Protein AF-A0A6N8YZH3-F1 (afdb_monomer)

Structure (mmCIF, N/CA/C/O backbone):
data_AF-A0A6N8YZH3-F1
#
_entry.id   AF-A0A6N8YZH3-F1
#
loop_
_atom_site.group_PDB
_atom_site.id
_atom_site.type_symbol
_atom_site.label_atom_id
_atom_site.label_alt_id
_atom_site.label_comp_id
_atom_site.label_asym_id
_atom_site.label_entity_id
_atom_site.label_seq_id
_atom_site.pdbx_PDB_ins_code
_atom_site.Cartn_x
_atom_site.Cartn_y
_atom_site.Cartn_z
_atom_site.occupancy
_atom_site.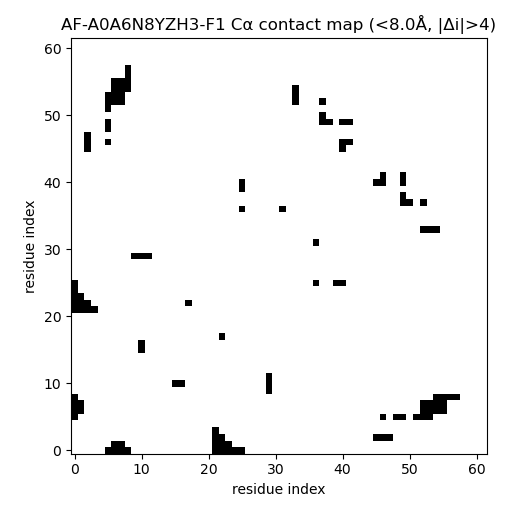B_iso_or_equiv
_atom_site.auth_seq_id
_atom_site.auth_comp_id
_atom_site.auth_asym_id
_atom_site.auth_atom_id
_atom_site.pdbx_PDB_model_num
ATOM 1 N N . MET A 1 1 ? 1.770 3.863 -4.892 1.00 78.06 1 MET A N 1
ATOM 2 C CA . MET A 1 1 ? 0.742 2.831 -5.089 1.00 78.06 1 MET A CA 1
ATOM 3 C C . MET A 1 1 ? 0.324 2.859 -6.532 1.00 78.06 1 MET A C 1
ATOM 5 O O . MET A 1 1 ? 0.085 3.944 -7.042 1.00 78.06 1 MET A O 1
ATOM 9 N N . ASN A 1 2 ? 0.221 1.691 -7.147 1.00 80.62 2 ASN A N 1
ATOM 10 C CA . ASN A 1 2 ? -0.392 1.540 -8.450 1.00 80.62 2 ASN A CA 1
ATOM 11 C C . ASN A 1 2 ? -1.841 1.078 -8.263 1.00 80.62 2 ASN A C 1
ATOM 13 O O . ASN A 1 2 ? -2.085 -0.045 -7.818 1.00 80.62 2 ASN A O 1
ATOM 17 N N . ALA A 1 3 ? -2.785 1.976 -8.550 1.00 75.31 3 ALA A N 1
ATOM 18 C CA . ALA A 1 3 ? -4.216 1.717 -8.418 1.00 75.31 3 ALA A CA 1
ATOM 19 C C . ALA A 1 3 ? -4.741 0.756 -9.496 1.00 75.31 3 ALA A C 1
ATOM 21 O O . ALA A 1 3 ? -5.672 0.002 -9.235 1.00 75.31 3 ALA A O 1
ATOM 22 N N . ALA A 1 4 ? -4.125 0.751 -10.683 1.00 76.06 4 ALA A N 1
ATOM 23 C CA . ALA A 1 4 ? -4.508 -0.128 -11.784 1.00 76.06 4 ALA A CA 1
ATOM 24 C C . ALA A 1 4 ? -4.149 -1.596 -11.498 1.00 76.06 4 ALA A C 1
ATOM 26 O O . ALA A 1 4 ? -4.908 -2.500 -11.832 1.00 76.06 4 ALA A O 1
ATOM 27 N N . GLU A 1 5 ? -3.010 -1.836 -10.846 1.00 77.50 5 GLU A N 1
ATOM 28 C CA . GLU A 1 5 ? -2.546 -3.178 -10.483 1.00 77.50 5 GLU A CA 1
ATOM 29 C C . GLU A 1 5 ? -2.894 -3.588 -9.042 1.00 77.50 5 GLU A C 1
ATOM 31 O O . GLU A 1 5 ? -2.650 -4.732 -8.657 1.00 77.50 5 GLU A O 1
ATOM 36 N N . GLY A 1 6 ? -3.406 -2.669 -8.216 1.00 82.88 6 GLY A N 1
ATOM 37 C CA . GLY A 1 6 ? -3.658 -2.912 -6.792 1.00 82.88 6 GLY A CA 1
ATOM 38 C C . GLY A 1 6 ? -2.377 -3.182 -5.989 1.00 82.88 6 GLY A C 1
ATOM 39 O O . GLY A 1 6 ? -2.378 -3.959 -5.031 1.00 82.88 6 GLY A O 1
ATOM 40 N N . LYS A 1 7 ? -1.255 -2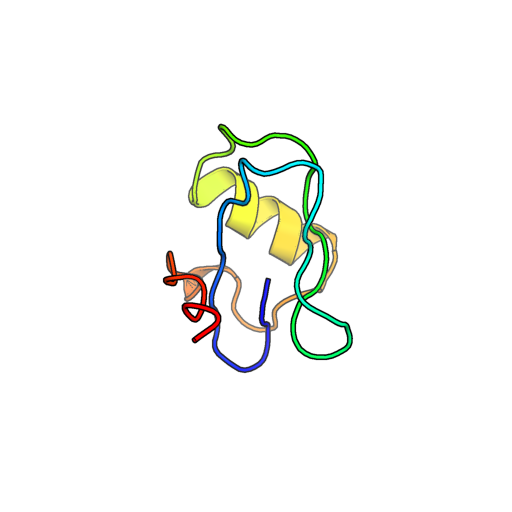.576 -6.390 1.00 84.62 7 LYS A N 1
ATOM 41 C CA . LYS A 1 7 ? 0.070 -2.858 -5.821 1.00 84.62 7 LYS A CA 1
ATOM 42 C C . LYS A 1 7 ? 0.612 -1.688 -5.020 1.00 84.62 7 LYS A C 1
ATOM 44 O O . LYS A 1 7 ? 0.585 -0.528 -5.436 1.00 84.62 7 LYS A O 1
ATOM 49 N N . VAL A 1 8 ? 1.214 -2.013 -3.885 1.00 86.75 8 VAL A N 1
ATOM 50 C CA . VAL A 1 8 ? 1.957 -1.070 -3.048 1.00 86.75 8 VAL A CA 1
ATOM 51 C C . VAL A 1 8 ? 3.387 -1.531 -2.861 1.00 86.75 8 VAL A C 1
ATOM 53 O O . VAL A 1 8 ? 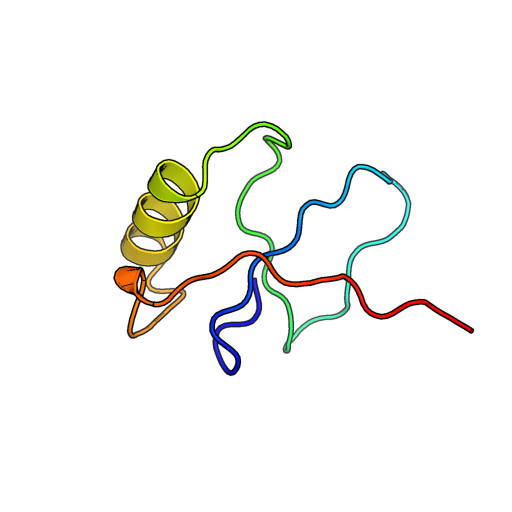3.669 -2.721 -2.764 1.00 86.75 8 VAL A O 1
ATOM 56 N N . VAL A 1 9 ? 4.304 -0.575 -2.841 1.00 85.50 9 VAL A N 1
ATOM 57 C CA . VAL A 1 9 ? 5.743 -0.810 -2.738 1.00 85.50 9 VAL A CA 1
ATOM 58 C C . VAL A 1 9 ? 6.299 0.095 -1.656 1.00 85.50 9 VAL A C 1
ATOM 60 O O . VAL A 1 9 ? 5.840 1.226 -1.493 1.00 85.50 9 VAL A O 1
ATOM 63 N N . ARG A 1 10 ? 7.277 -0.412 -0.908 1.00 85.19 10 ARG A N 1
ATOM 64 C CA . ARG A 1 10 ? 8.054 0.390 0.037 1.00 85.19 10 ARG A CA 1
ATOM 65 C C . ARG A 1 10 ? 9.329 0.832 -0.648 1.00 85.19 10 ARG A C 1
ATOM 67 O O . ARG A 1 10 ? 10.047 0.006 -1.207 1.00 85.19 10 ARG A O 1
ATOM 74 N N . ILE A 1 11 ? 9.608 2.121 -0.569 1.00 77.31 11 ILE A N 1
ATOM 75 C CA . ILE A 1 11 ? 10.828 2.712 -1.095 1.00 77.31 11 ILE A CA 1
ATOM 76 C C . ILE A 1 11 ? 11.631 3.182 0.110 1.00 77.31 11 ILE A C 1
ATOM 78 O O . ILE A 1 11 ? 11.237 4.119 0.793 1.00 77.31 11 ILE A O 1
ATOM 82 N N . ASN A 1 12 ? 12.745 2.501 0.378 1.00 73.56 12 ASN A N 1
ATOM 83 C CA . ASN A 1 12 ? 13.705 2.907 1.412 1.00 73.56 12 ASN A CA 1
ATOM 84 C C . ASN A 1 12 ? 14.838 3.776 0.841 1.00 73.56 12 ASN A C 1
ATOM 86 O O . ASN A 1 12 ? 15.719 4.209 1.580 1.00 73.56 12 ASN A O 1
ATOM 90 N N . SER A 1 13 ? 14.835 4.004 -0.474 1.00 67.62 13 SER A N 1
ATOM 91 C CA . SER A 1 13 ? 15.845 4.787 -1.179 1.00 67.62 13 SER A CA 1
ATOM 92 C C . SER A 1 13 ? 15.343 6.223 -1.363 1.00 67.62 13 SER A C 1
ATOM 94 O O . SER A 1 13 ? 14.382 6.425 -2.098 1.00 67.62 13 SER A O 1
ATOM 96 N N . PRO A 1 14 ? 15.985 7.239 -0.767 1.00 66.06 14 PRO A N 1
ATOM 97 C CA . PRO A 1 14 ? 15.510 8.625 -0.836 1.00 66.06 14 PRO A CA 1
ATOM 98 C C . PRO A 1 14 ? 15.707 9.293 -2.209 1.00 66.06 14 PRO A C 1
ATOM 100 O O . PRO A 1 14 ? 15.257 10.416 -2.409 1.00 66.06 14 PRO A O 1
ATOM 103 N N . TYR A 1 15 ? 16.386 8.629 -3.149 1.00 64.75 15 TYR A N 1
ATOM 104 C CA . TYR A 1 15 ? 16.809 9.210 -4.430 1.00 64.75 15 TYR A CA 1
ATOM 105 C C . TYR A 1 15 ? 16.008 8.726 -5.641 1.00 64.75 15 TYR A C 1
ATOM 107 O O . TYR A 1 15 ? 16.309 9.131 -6.761 1.00 64.75 15 TYR A O 1
ATOM 115 N N . TRP A 1 16 ? 15.016 7.856 -5.447 1.00 69.12 16 TRP A N 1
ATOM 116 C CA . TRP A 1 16 ? 14.229 7.322 -6.552 1.00 69.12 16 TRP A CA 1
ATOM 117 C C . TRP A 1 16 ? 12.783 7.101 -6.128 1.00 69.12 16 TRP A C 1
ATOM 119 O O . TRP A 1 16 ? 12.515 6.355 -5.189 1.00 69.12 16 TRP A O 1
ATOM 129 N N . PHE A 1 17 ? 11.865 7.727 -6.855 1.00 67.56 17 PHE A N 1
ATOM 130 C CA . PHE A 1 17 ? 10.443 7.429 -6.809 1.00 67.56 17 PHE A CA 1
ATOM 131 C C . PHE A 1 17 ? 10.003 7.003 -8.212 1.00 67.56 17 PHE A C 1
ATOM 133 O O . PHE A 1 17 ? 10.505 7.559 -9.190 1.00 67.56 17 PHE A O 1
ATOM 140 N N . PRO A 1 18 ? 9.104 6.018 -8.331 1.00 70.75 18 PRO A N 1
ATOM 141 C CA . PRO A 1 18 ? 8.505 5.678 -9.609 1.00 70.75 18 PRO A CA 1
ATOM 142 C C . PRO A 1 18 ? 7.727 6.878 -10.165 1.00 70.75 18 PRO A C 1
ATOM 144 O O . PRO A 1 18 ? 7.155 7.656 -9.401 1.00 70.75 18 PRO A O 1
ATOM 147 N N . GLU A 1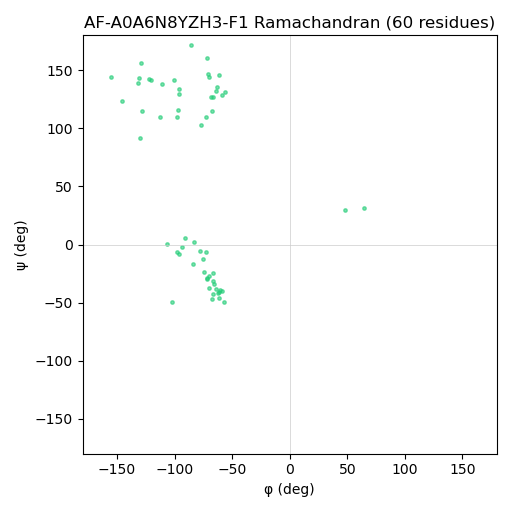 19 ? 7.728 7.019 -11.488 1.00 69.06 19 GLU A N 1
ATOM 148 C CA . GLU A 1 19 ? 7.080 8.137 -12.174 1.00 69.06 19 GLU A CA 1
ATOM 149 C C . GLU A 1 19 ? 5.543 8.049 -12.096 1.00 69.06 19 GLU A C 1
ATOM 151 O O . GLU A 1 19 ? 4.945 6.967 -12.138 1.00 69.06 19 GLU A O 1
ATOM 156 N N . GLU A 1 20 ? 4.901 9.213 -11.987 1.00 66.81 20 GLU A N 1
ATOM 157 C CA . GLU A 1 20 ? 3.459 9.371 -12.200 1.00 66.81 20 GLU A CA 1
ATOM 158 C C . GLU A 1 20 ? 3.142 9.206 -13.702 1.00 66.81 20 GLU A C 1
ATOM 160 O O . GLU A 1 20 ? 3.964 9.599 -14.534 1.00 66.81 20 GLU A O 1
ATOM 165 N N . PRO A 1 21 ? 1.976 8.653 -14.098 1.00 70.00 21 PRO A N 1
ATOM 166 C CA . PRO A 1 21 ? 0.745 8.479 -13.316 1.00 70.00 21 PRO A CA 1
ATOM 167 C C . PRO A 1 21 ? 0.550 7.084 -12.698 1.00 70.00 21 PRO A C 1
ATOM 169 O O . PRO A 1 21 ? -0.400 6.880 -11.944 1.00 70.00 21 PRO A O 1
ATOM 172 N N . ASP A 1 22 ? 1.417 6.121 -13.012 1.00 70.25 22 ASP A N 1
ATOM 173 C CA . ASP A 1 22 ? 1.245 4.726 -12.591 1.00 70.25 22 ASP A CA 1
ATOM 174 C C . ASP A 1 22 ? 1.455 4.518 -11.090 1.00 70.25 22 ASP A C 1
ATOM 176 O O . ASP A 1 22 ? 0.890 3.593 -10.506 1.00 70.25 22 ASP A O 1
ATOM 180 N N . TRP A 1 23 ? 2.257 5.365 -10.440 1.00 79.56 23 TRP A N 1
ATOM 181 C CA . TRP A 1 23 ? 2.564 5.236 -9.022 1.00 79.56 23 TRP A CA 1
ATOM 182 C C . TRP A 1 23 ? 2.311 6.532 -8.260 1.00 79.56 23 TRP A C 1
ATOM 184 O O . TRP A 1 23 ? 3.023 7.513 -8.409 1.00 79.56 23 TRP A O 1
ATOM 194 N N . VAL A 1 24 ? 1.339 6.491 -7.350 1.00 80.81 24 VAL A N 1
ATOM 195 C CA . VAL A 1 24 ? 0.983 7.627 -6.489 1.00 80.81 24 VAL A CA 1
ATOM 196 C C . VAL A 1 24 ? 1.676 7.512 -5.133 1.00 80.81 24 VAL A C 1
ATOM 198 O O . VAL A 1 24 ? 1.676 6.444 -4.510 1.00 80.81 24 VAL A O 1
ATOM 201 N N . PHE A 1 25 ? 2.264 8.594 -4.639 1.00 82.94 25 PHE A N 1
ATOM 202 C CA . PHE A 1 25 ? 2.827 8.632 -3.291 1.00 82.94 25 PHE A CA 1
ATOM 203 C C . PHE A 1 25 ? 1.713 8.565 -2.229 1.00 82.94 25 PHE A C 1
ATOM 205 O O . PHE A 1 25 ? 0.785 9.362 -2.269 1.00 82.94 25 PHE A O 1
ATOM 212 N N . LEU A 1 26 ? 1.797 7.622 -1.279 1.00 82.25 26 LEU A N 1
ATOM 213 C CA . LEU A 1 26 ? 0.784 7.459 -0.219 1.00 82.25 26 LEU A CA 1
ATOM 214 C C . LEU A 1 26 ? 1.221 8.030 1.133 1.00 82.25 26 LEU A C 1
ATOM 216 O O . LEU A 1 26 ? 0.446 8.721 1.788 1.00 82.25 26 LEU A O 1
ATOM 220 N N . THR A 1 27 ? 2.426 7.676 1.590 1.00 83.88 27 THR A N 1
ATOM 221 C CA . THR A 1 27 ? 2.931 8.033 2.922 1.00 83.88 27 THR A CA 1
ATOM 222 C C . THR A 1 27 ?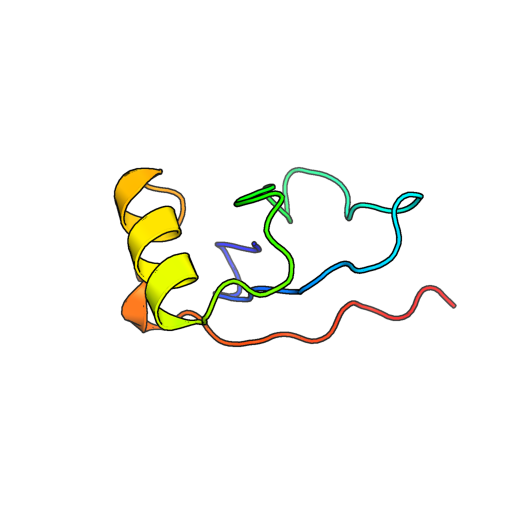 4.461 8.049 2.943 1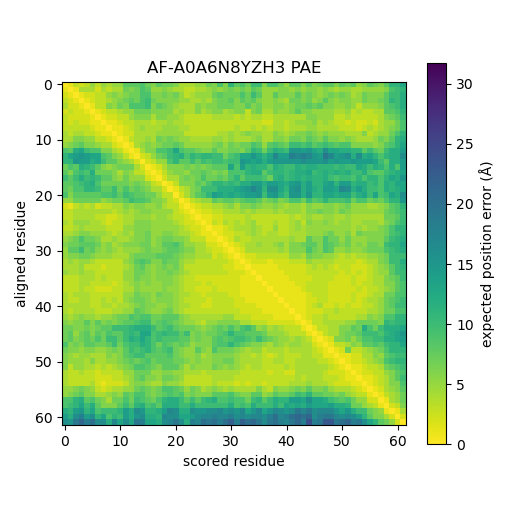.00 83.88 27 THR A C 1
ATOM 224 O O . THR A 1 27 ? 5.080 7.201 2.292 1.00 83.88 27 THR A O 1
ATOM 227 N N . PRO A 1 28 ? 5.086 8.976 3.697 1.00 82.88 28 PRO A N 1
ATOM 228 C CA . PRO A 1 28 ? 6.523 8.951 3.962 1.00 82.88 28 PRO A CA 1
ATOM 229 C C . PRO A 1 28 ? 6.926 7.887 4.999 1.00 82.88 28 PRO A C 1
ATOM 231 O O . PRO A 1 28 ? 8.114 7.618 5.160 1.00 82.88 28 PRO A O 1
ATOM 234 N N . GLU A 1 29 ? 5.971 7.287 5.719 1.00 83.44 29 GLU A N 1
ATOM 235 C CA . GLU A 1 29 ? 6.249 6.270 6.736 1.00 83.44 29 GLU A CA 1
ATOM 236 C C . GLU A 1 29 ? 6.553 4.909 6.091 1.00 83.44 29 GLU A C 1
ATOM 238 O O . GLU A 1 29 ? 5.667 4.163 5.667 1.00 83.44 29 GLU A O 1
ATOM 243 N N . VAL A 1 30 ? 7.838 4.559 6.048 1.00 79.31 30 VAL A N 1
ATOM 244 C CA . VAL A 1 30 ? 8.321 3.308 5.445 1.00 79.31 30 VAL A CA 1
ATOM 245 C C . VAL A 1 30 ? 7.874 2.057 6.207 1.00 79.31 30 VAL A C 1
ATOM 247 O O . VAL A 1 30 ? 7.762 0.983 5.609 1.00 79.31 30 VAL A O 1
ATOM 250 N N . ASN A 1 31 ? 7.572 2.173 7.505 1.00 82.94 31 ASN A N 1
ATOM 251 C CA . ASN A 1 31 ? 7.138 1.048 8.334 1.00 82.94 31 ASN A CA 1
ATOM 252 C C . ASN A 1 31 ? 5.618 0.860 8.364 1.00 82.94 31 ASN A C 1
ATOM 254 O O . ASN A 1 31 ? 5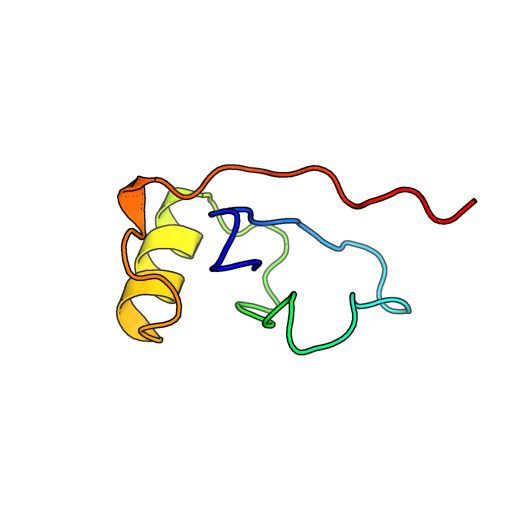.134 -0.021 9.081 1.00 82.94 31 ASN A O 1
ATOM 258 N N . SER A 1 32 ? 4.852 1.631 7.581 1.00 86.00 32 SER A N 1
ATOM 259 C CA . SER A 1 32 ? 3.398 1.488 7.536 1.00 86.00 32 SER A CA 1
ATOM 260 C C . SER A 1 32 ? 2.993 0.062 7.176 1.00 86.00 32 SER A C 1
ATOM 262 O O . SER A 1 32 ? 3.502 -0.552 6.229 1.00 86.00 32 SER A O 1
ATOM 264 N N . THR A 1 33 ? 2.069 -0.489 7.956 1.00 88.50 33 THR A N 1
ATOM 265 C CA . THR A 1 33 ? 1.536 -1.834 7.717 1.00 88.50 33 THR A CA 1
ATOM 266 C C . THR A 1 33 ? 0.625 -1.839 6.492 1.00 88.50 33 THR A C 1
ATOM 268 O O . THR A 1 33 ? 0.120 -0.796 6.078 1.00 88.50 33 THR A O 1
ATOM 271 N N . LEU A 1 34 ? 0.377 -3.018 5.911 1.00 86.81 34 LEU A N 1
ATOM 272 C CA . LEU A 1 34 ? -0.549 -3.120 4.779 1.00 86.81 34 LEU A CA 1
ATOM 273 C C . LEU A 1 34 ? -1.947 -2.622 5.167 1.00 86.81 34 LEU A C 1
ATOM 275 O O . LEU A 1 34 ? -2.552 -1.897 4.397 1.00 86.81 34 LEU A O 1
ATOM 279 N N . LEU A 1 35 ? -2.413 -2.931 6.383 1.00 89.19 35 LEU A N 1
ATOM 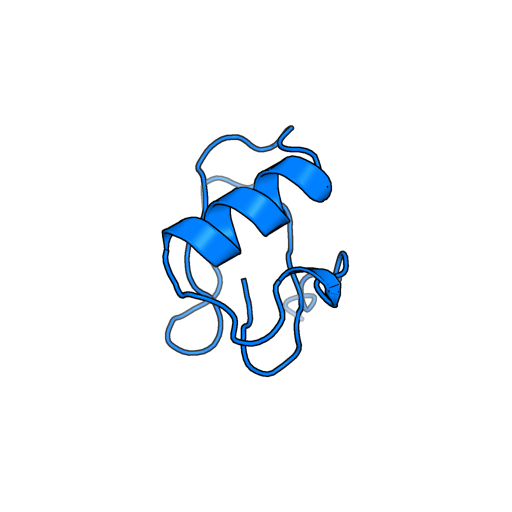280 C CA . LEU A 1 35 ? -3.688 -2.433 6.911 1.00 89.19 35 LEU A CA 1
ATOM 281 C C . LEU A 1 35 ? -3.742 -0.901 6.913 1.00 89.19 35 LEU A C 1
ATOM 283 O O . LEU A 1 35 ? -4.675 -0.330 6.366 1.00 89.19 35 LEU A O 1
ATOM 287 N N . GLN A 1 36 ? -2.713 -0.236 7.444 1.00 88.62 36 GLN A N 1
ATOM 288 C CA . GLN A 1 36 ? -2.638 1.231 7.434 1.00 88.62 36 GLN A CA 1
ATOM 289 C C . GLN A 1 36 ? -2.626 1.798 6.013 1.00 88.62 36 GLN A C 1
ATOM 291 O O . GLN A 1 36 ? -3.274 2.800 5.744 1.00 88.62 36 GLN A O 1
ATOM 296 N N . ILE A 1 37 ? -1.920 1.147 5.090 1.00 89.06 37 ILE A N 1
ATOM 297 C CA . ILE A 1 37 ? -1.895 1.554 3.684 1.00 89.06 37 ILE A CA 1
ATOM 298 C C . ILE A 1 37 ? -3.273 1.434 3.028 1.00 89.06 37 ILE A C 1
ATOM 300 O O . ILE A 1 37 ? -3.632 2.293 2.229 1.00 89.06 37 ILE A O 1
ATOM 304 N N . ARG A 1 38 ? -4.049 0.397 3.356 1.00 89.56 38 ARG A N 1
ATOM 305 C CA . ARG A 1 38 ? -5.415 0.225 2.843 1.00 89.56 38 ARG A CA 1
ATOM 306 C C . ARG A 1 38 ? -6.351 1.305 3.358 1.00 89.56 38 ARG A C 1
ATOM 308 O O . ARG A 1 38 ? -7.102 1.869 2.569 1.00 89.56 38 ARG A O 1
ATOM 315 N N . GLU A 1 39 ? -6.251 1.635 4.641 1.00 89.62 39 GLU A N 1
ATOM 316 C CA . GLU A 1 39 ? -6.999 2.753 5.218 1.00 89.62 39 GLU A CA 1
ATOM 317 C C . GLU A 1 39 ? -6.615 4.076 4.542 1.00 89.62 39 GLU A C 1
ATOM 319 O O . GLU A 1 39 ? -7.492 4.791 4.069 1.00 89.62 39 GLU A O 1
ATOM 324 N N . LEU A 1 40 ? -5.320 4.348 4.350 1.00 87.94 40 LEU A N 1
ATOM 325 C CA . LEU A 1 40 ? -4.853 5.544 3.636 1.00 87.94 40 LEU A CA 1
ATOM 326 C C . LEU A 1 40 ? -5.336 5.592 2.179 1.00 87.94 40 LEU A C 1
ATOM 328 O O . LEU A 1 40 ? -5.733 6.645 1.688 1.00 87.94 40 LEU A O 1
ATOM 332 N N . ALA A 1 41 ? -5.320 4.461 1.472 1.00 86.25 41 ALA A N 1
ATOM 333 C CA . ALA A 1 41 ? -5.819 4.378 0.102 1.00 86.25 41 ALA A CA 1
ATOM 334 C C . ALA A 1 41 ? -7.338 4.606 0.024 1.00 86.25 41 ALA A C 1
ATOM 336 O O . ALA A 1 41 ? -7.811 5.197 -0.950 1.00 86.25 41 ALA A O 1
ATOM 337 N N . ARG A 1 42 ? -8.087 4.173 1.049 1.00 86.88 42 ARG A N 1
ATOM 338 C CA . ARG A 1 42 ? -9.525 4.431 1.210 1.00 86.88 42 ARG A CA 1
ATOM 339 C C . ARG A 1 42 ? -9.787 5.916 1.473 1.00 86.88 42 ARG A C 1
ATOM 341 O O . ARG A 1 42 ? -10.643 6.497 0.815 1.00 86.88 42 ARG A O 1
ATOM 348 N N . GLU A 1 43 ? -9.033 6.530 2.383 1.00 86.31 43 GLU A N 1
ATOM 349 C CA . GLU A 1 43 ? -9.144 7.955 2.729 1.00 86.31 43 GLU A CA 1
ATOM 350 C C . GLU A 1 43 ? -8.823 8.872 1.544 1.00 86.31 43 GLU A C 1
ATOM 352 O O . GLU A 1 43 ? -9.526 9.851 1.305 1.00 86.31 43 GLU A O 1
ATOM 357 N N . GLN A 1 44 ? -7.788 8.538 0.770 1.00 80.94 44 GLN A N 1
ATOM 358 C CA . GLN A 1 44 ? -7.354 9.329 -0.385 1.00 80.94 44 GLN A CA 1
ATOM 359 C C . GLN A 1 44 ? -8.161 9.034 -1.662 1.00 80.94 44 GLN A C 1
ATOM 361 O O . GLN A 1 44 ? -7.847 9.590 -2.713 1.00 80.94 44 GLN A O 1
ATOM 366 N N . ALA A 1 45 ? -9.168 8.148 -1.597 1.00 76.94 45 ALA A N 1
ATOM 367 C CA . ALA A 1 45 ? -9.906 7.629 -2.756 1.00 76.94 45 ALA A CA 1
ATOM 368 C C . ALA A 1 45 ? -8.980 7.153 -3.897 1.00 76.94 45 ALA A C 1
ATOM 370 O O . ALA A 1 45 ? -9.325 7.213 -5.077 1.00 76.94 45 ALA A O 1
ATOM 371 N N . ALA A 1 46 ? -7.782 6.690 -3.534 1.00 73.69 46 ALA A N 1
ATOM 372 C CA . ALA A 1 46 ? -6.711 6.385 -4.469 1.00 73.69 46 ALA A CA 1
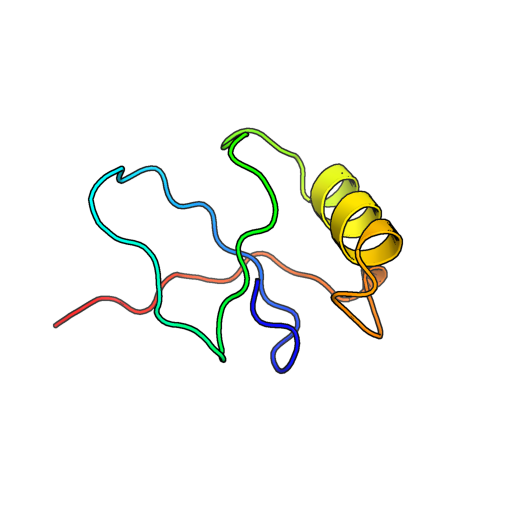ATOM 373 C C . ALA A 1 46 ? -6.848 4.973 -5.064 1.00 73.69 46 ALA A C 1
ATOM 375 O O . ALA A 1 46 ? -6.211 4.673 -6.069 1.00 73.69 46 ALA A O 1
ATOM 376 N N . SER A 1 47 ? -7.658 4.098 -4.454 1.00 75.44 47 SER A N 1
ATOM 377 C CA . SER A 1 47 ? -7.998 2.766 -4.973 1.00 75.44 47 SER A CA 1
ATOM 378 C C . SER A 1 47 ? -9.508 2.533 -4.910 1.00 75.44 47 SER A C 1
ATOM 380 O O . SER A 1 47 ? -10.146 2.876 -3.916 1.00 75.44 47 SER A O 1
ATOM 382 N N . GLN A 1 48 ? -10.071 1.914 -5.953 1.00 77.19 48 GLN A N 1
ATOM 383 C CA . GLN A 1 48 ? -11.472 1.467 -5.964 1.00 77.19 48 GLN A CA 1
ATOM 384 C C . GLN A 1 48 ? -11.700 0.252 -5.056 1.00 77.19 48 GLN A C 1
ATOM 386 O O . GLN A 1 48 ? -12.789 0.096 -4.509 1.00 77.19 48 GLN A O 1
ATOM 391 N N . ASP A 1 49 ? -10.669 -0.575 -4.872 1.00 82.19 49 ASP A N 1
ATOM 392 C CA . ASP A 1 49 ? -10.670 -1.705 -3.946 1.00 82.19 49 ASP A CA 1
ATOM 393 C C . ASP A 1 49 ? -9.410 -1.638 -3.065 1.00 82.19 49 ASP A C 1
ATOM 395 O O . ASP A 1 49 ? -8.322 -2.076 -3.453 1.00 82.19 49 ASP A O 1
ATOM 399 N N . PRO A 1 50 ? -9.488 -0.983 -1.895 1.00 82.62 50 PRO A N 1
ATOM 400 C CA . PRO A 1 50 ? -8.371 -0.931 -0.962 1.00 82.62 50 PRO A CA 1
ATOM 401 C C . PRO A 1 50 ? -8.058 -2.307 -0.363 1.00 82.62 50 PRO A C 1
ATOM 403 O O . PRO A 1 50 ? -6.904 -2.606 -0.074 1.00 82.62 50 PRO A O 1
ATOM 406 N N . ASP A 1 51 ? -9.053 -3.176 -0.190 1.00 85.56 51 ASP A N 1
ATOM 407 C CA . ASP A 1 51 ? -8.878 -4.465 0.482 1.00 85.56 51 ASP A CA 1
ATOM 408 C C . ASP A 1 51 ? -8.141 -5.491 -0.391 1.00 85.56 51 ASP A C 1
ATOM 410 O O . ASP A 1 51 ? -7.450 -6.373 0.134 1.00 85.56 51 ASP A O 1
ATOM 414 N N . SER A 1 52 ? -8.177 -5.319 -1.714 1.00 85.69 52 SER A N 1
ATOM 415 C CA . SER A 1 52 ? -7.375 -6.092 -2.664 1.00 85.69 52 SER A CA 1
ATOM 416 C C . SER A 1 52 ? -5.909 -5.655 -2.752 1.00 85.69 52 SER A C 1
ATOM 418 O O . SER A 1 52 ? -5.130 -6.314 -3.442 1.00 85.69 52 SER A O 1
ATOM 420 N N . LEU A 1 53 ? -5.498 -4.572 -2.074 1.00 86.31 53 LEU A N 1
ATOM 421 C CA . LEU A 1 53 ? -4.120 -4.086 -2.156 1.00 86.31 53 LEU A CA 1
ATOM 422 C C . LEU A 1 53 ? -3.133 -5.107 -1.594 1.00 86.31 53 LEU A C 1
ATOM 424 O O . LEU A 1 53 ? -3.289 -5.598 -0.468 1.00 86.31 53 LEU A O 1
ATOM 428 N N . VAL A 1 54 ? -2.074 -5.368 -2.355 1.00 87.38 54 VAL A N 1
ATOM 429 C CA . VAL A 1 54 ? -1.005 -6.306 -1.998 1.00 87.38 54 VAL A CA 1
ATOM 430 C C . VAL A 1 54 ? 0.374 -5.672 -2.143 1.00 87.38 54 VAL A C 1
ATOM 432 O O . VAL A 1 54 ? 0.583 -4.732 -2.913 1.00 87.38 54 VAL A O 1
ATOM 435 N N . TRP A 1 55 ? 1.347 -6.215 -1.409 1.00 86.12 55 TRP A N 1
ATOM 436 C CA . TRP A 1 55 ? 2.745 -5.835 -1.582 1.00 86.12 55 TRP A CA 1
ATOM 437 C C . TRP A 1 55 ? 3.256 -6.297 -2.947 1.00 86.12 55 TRP A C 1
ATOM 439 O O . TRP A 1 55 ? 3.350 -7.493 -3.223 1.00 86.12 55 TRP A O 1
ATOM 449 N N . GLY A 1 56 ? 3.592 -5.332 -3.795 1.00 81.25 56 GLY A N 1
ATOM 450 C CA . GLY A 1 56 ? 4.286 -5.548 -5.053 1.00 81.25 56 GLY A CA 1
ATOM 451 C C . GLY A 1 56 ? 5.802 -5.579 -4.866 1.00 81.25 56 GLY A C 1
ATOM 452 O O . GLY A 1 56 ? 6.338 -5.260 -3.803 1.00 81.25 56 GLY A O 1
ATOM 453 N N . ARG A 1 57 ? 6.507 -5.935 -5.939 1.00 75.81 57 ARG A N 1
ATOM 454 C CA . ARG A 1 57 ? 7.947 -5.692 -6.061 1.00 75.81 57 ARG A CA 1
ATOM 455 C C . ARG A 1 57 ? 8.151 -4.468 -6.936 1.00 75.81 57 ARG A C 1
ATOM 457 O O . ARG A 1 57 ? 7.425 -4.294 -7.912 1.00 75.81 57 ARG A O 1
ATOM 464 N N . LEU A 1 58 ? 9.134 -3.649 -6.580 1.00 69.94 58 LEU A N 1
ATOM 465 C CA . LEU A 1 58 ? 9.604 -2.603 -7.476 1.00 69.94 58 LEU A CA 1
ATOM 466 C C . LEU A 1 58 ? 10.187 -3.261 -8.733 1.00 69.94 58 LEU A C 1
ATOM 468 O O . LEU A 1 58 ? 10.904 -4.259 -8.593 1.00 69.94 58 LEU A O 1
ATOM 472 N N . PRO A 1 59 ? 9.878 -2.750 -9.936 1.00 64.50 59 PRO A N 1
ATOM 473 C CA . PRO A 1 59 ? 10.600 -3.161 -11.128 1.00 64.50 59 PRO A CA 1
ATOM 474 C C . PRO A 1 59 ? 12.084 -2.841 -10.914 1.00 64.50 59 PRO A C 1
ATOM 476 O O . PRO A 1 59 ? 12.431 -1.740 -10.486 1.00 64.50 59 PRO A O 1
ATOM 479 N N . LEU A 1 60 ? 12.948 -3.833 -11.132 1.00 58.12 60 LEU A N 1
ATOM 480 C CA . LEU A 1 60 ? 14.389 -3.607 -11.154 1.00 58.12 60 LEU A CA 1
ATOM 481 C C . LEU A 1 60 ? 14.684 -2.728 -12.372 1.00 58.12 60 LEU A C 1
ATOM 483 O O . LEU A 1 60 ? 14.240 -3.043 -13.474 1.00 58.12 60 LEU A O 1
ATOM 487 N N . LEU A 1 61 ? 15.376 -1.614 -12.147 1.00 55.62 61 LEU A N 1
ATOM 488 C CA . LEU A 1 61 ? 15.982 -0.844 -13.224 1.00 55.62 61 LEU A CA 1
ATOM 489 C C . LEU A 1 61 ? 17.182 -1.676 -13.711 1.00 55.62 61 LEU A C 1
ATOM 491 O O . LEU A 1 61 ? 18.121 -1.860 -12.934 1.00 55.62 61 LEU A O 1
ATOM 495 N N . ASP A 1 62 ? 17.098 -2.251 -14.912 1.00 48.91 62 ASP A N 1
ATOM 496 C CA . ASP A 1 62 ? 18.261 -2.807 -15.628 1.00 48.91 62 ASP A CA 1
ATOM 497 C C . ASP A 1 62 ? 19.110 -1.663 -16.209 1.00 48.91 62 ASP A C 1
ATOM 499 O O . ASP A 1 62 ? 18.508 -0.712 -16.769 1.00 48.91 62 ASP A O 1
#

Secondary structure (DSSP, 8-state):
-BTTTTEE-----TT--PPTTT-----S-TT--HHHHHHHHHHTT--S-STT-EEPPPPP--

Solvent-accessible surface area (backbone atoms only — not comparable to full-atom values): 4022 Å² total; per-residue (Å²): 58,24,54,90,78,30,30,36,69,80,70,91,53,95,87,64,74,73,64,74,88,61,34,44,89,86,72,91,62,73,82,63,46,72,68,57,50,27,51,49,27,51,75,64,65,59,30,98,54,31,86,70,50,40,85,48,77,76,81,79,87,129

Foldseek 3Di:
DAQVVLEDEADPDPPDDDDPDRDDDQDPDRPDDLVNSLVSCVVVVVHPHSPSRDYDDDPDDD

Radius of gyration: 11.09 Å; Cα contacts (8 Å, |Δi|>4): 60; chains: 1; bounding box: 30×16×24 Å

pLDDT: mean 78.59, std 9.02, range [48.91, 89.62]

Sequence (62 aa):
MNAAEGKVVRINSPYWFPEEPDWVFLTPEVNSTLLQIRELAREQAASQDPDSLVWGRLPLLD

Mean predicted aligned error: 6.2 Å